Protein AF-A0A3D3WUQ1-F1 (afdb_monomer_lite)

Radius of gyration: 18.01 Å; chains: 1; bounding box: 56×21×46 Å

pLDDT: mean 79.06, std 11.32, range [39.78, 92.25]

Sequence (88 aa):
MPTPEPTATPELETVYSDYGFVIKLDRGADIQATGWTEVEPSVTRGLASFAYGGVNTSLVWGPSENRDTLQFLASSYNVLRAAQPSIT

Foldseek 3Di:
DDDDDDDPDQQDWDWDDDLNDIDIARNDWDKDKAFQPDGHAHNAWTWIWIDHPNDIDIDTHHDPPPDDPVNVVVSVVVSVCVVCVPDD

Secondary structure (DSSP, 8-state):
-PPPP-PPPPP--EEEEETTEEEEETT----EEE-SSSSS-BTTBEEEEEEETTEEEEEEE---TT--HHHHHHHHHHHHHHH-TT--

Structure (mmCIF, N/CA/C/O backbone):
data_AF-A0A3D3WUQ1-F1
#
_entry.id   AF-A0A3D3WUQ1-F1
#
loop_
_atom_site.group_PDB
_atom_site.id
_atom_site.type_symbol
_atom_site.label_atom_id
_atom_site.label_alt_id
_atom_site.label_comp_id
_atom_site.label_asym_id
_atom_site.label_entity_id
_atom_site.label_seq_id
_atom_site.pdbx_PDB_ins_code
_atom_site.Cartn_x
_atom_site.Cartn_y
_atom_site.Cartn_z
_atom_site.occupancy
_atom_site.B_iso_or_equiv
_atom_site.auth_seq_id
_atom_site.auth_comp_id
_atom_site.auth_asym_id
_atom_site.auth_atom_id
_atom_site.pdbx_PDB_model_num
ATOM 1 N N . MET A 1 1 ? -39.987 -6.356 32.831 1.00 62.00 1 MET A N 1
ATOM 2 C CA . MET A 1 1 ? -39.681 -5.994 31.430 1.00 62.00 1 MET A CA 1
ATOM 3 C C . MET A 1 1 ? -38.342 -6.626 31.084 1.00 62.00 1 MET A C 1
ATOM 5 O O . MET A 1 1 ? -37.465 -6.530 31.937 1.00 62.00 1 MET A O 1
ATOM 9 N N . PRO A 1 2 ? -38.177 -7.312 29.941 1.00 66.56 2 PRO A N 1
ATOM 10 C CA . PRO A 1 2 ? -36.868 -7.817 29.549 1.00 66.56 2 PRO A CA 1
ATOM 11 C C . PRO A 1 2 ? -35.988 -6.641 29.098 1.00 66.56 2 PRO A C 1
ATOM 13 O O . PRO A 1 2 ? -36.467 -5.722 28.434 1.00 66.56 2 PRO A O 1
ATOM 16 N N . THR A 1 3 ? -34.725 -6.645 29.514 1.00 73.69 3 THR A N 1
ATOM 17 C CA . THR A 1 3 ? -33.703 -5.688 29.070 1.00 73.69 3 THR A CA 1
ATOM 18 C C . THR A 1 3 ? -33.394 -5.945 27.593 1.00 73.69 3 THR A C 1
ATOM 20 O O . THR A 1 3 ? -33.242 -7.113 27.232 1.00 73.69 3 THR A O 1
ATOM 23 N N . PRO A 1 4 ? -33.306 -4.916 26.729 1.00 71.56 4 PRO A N 1
ATOM 24 C CA . PRO A 1 4 ? -32.859 -5.116 25.356 1.00 71.56 4 PRO A CA 1
ATOM 25 C C . PRO A 1 4 ? -31.430 -5.669 25.361 1.00 71.56 4 PRO A C 1
ATOM 27 O O . PRO A 1 4 ? -30.540 -5.117 26.009 1.00 71.56 4 PRO A O 1
ATOM 30 N N . GLU A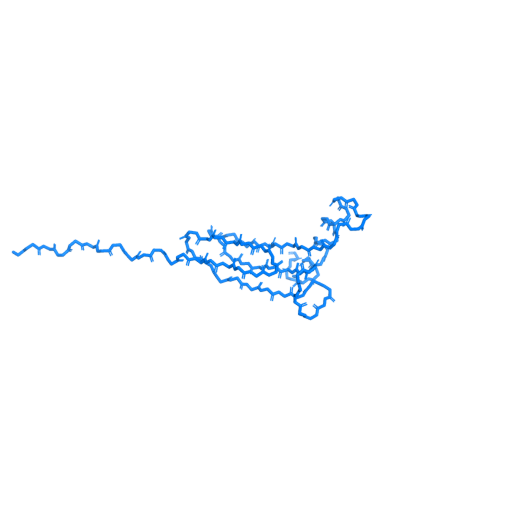 1 5 ? -31.231 -6.783 24.666 1.00 76.62 5 GLU A N 1
ATOM 31 C CA . GLU A 1 5 ? -29.912 -7.369 24.450 1.00 76.62 5 GLU A CA 1
ATOM 32 C C . GLU A 1 5 ? -29.069 -6.396 23.607 1.00 76.62 5 GLU A C 1
ATOM 34 O O . GLU A 1 5 ? -29.582 -5.847 22.623 1.00 76.62 5 GLU A O 1
ATOM 39 N N . PRO A 1 6 ? -27.809 -6.112 23.987 1.00 67.88 6 PRO A N 1
ATOM 40 C CA . PRO A 1 6 ? -26.957 -5.238 23.198 1.00 67.88 6 PRO A CA 1
ATOM 41 C C . PRO A 1 6 ? -26.761 -5.852 21.810 1.00 67.88 6 PRO A C 1
ATOM 43 O O . PRO A 1 6 ? -26.139 -6.898 21.654 1.00 67.88 6 PRO A O 1
ATOM 46 N N . THR A 1 7 ? -27.306 -5.191 20.790 1.00 70.31 7 THR A N 1
ATOM 47 C CA . THR A 1 7 ? -26.995 -5.509 19.396 1.00 70.31 7 THR A CA 1
ATOM 48 C C . THR A 1 7 ? -25.548 -5.101 19.158 1.00 70.31 7 THR A C 1
ATOM 50 O O . THR A 1 7 ? -25.208 -3.930 19.331 1.00 70.31 7 THR A O 1
ATOM 53 N N . ALA A 1 8 ? -24.690 -6.060 18.806 1.00 64.12 8 ALA A N 1
ATOM 54 C CA . ALA A 1 8 ? -23.327 -5.760 18.398 1.00 64.12 8 ALA A CA 1
ATOM 55 C C . ALA A 1 8 ? -23.375 -4.780 17.218 1.00 64.12 8 ALA A C 1
ATOM 57 O O . ALA A 1 8 ? -23.997 -5.068 16.193 1.00 64.12 8 ALA A O 1
ATOM 58 N N . THR A 1 9 ? -22.754 -3.611 17.372 1.00 66.38 9 THR A N 1
ATOM 59 C CA . THR A 1 9 ? -22.501 -2.720 16.241 1.00 66.38 9 THR A CA 1
ATOM 60 C C . THR A 1 9 ? -21.672 -3.513 15.232 1.00 66.38 9 THR A C 1
ATOM 62 O O . THR A 1 9 ? -20.632 -4.038 15.635 1.00 66.38 9 THR A O 1
ATOM 65 N N . PRO A 1 10 ? -22.104 -3.654 13.967 1.00 60.38 10 PRO A N 1
ATOM 66 C CA . PRO A 1 10 ? -21.293 -4.334 12.969 1.00 60.38 10 PRO A CA 1
ATOM 67 C C . PRO A 1 10 ? -19.924 -3.651 12.900 1.00 60.38 10 PRO A C 1
ATOM 69 O O . PRO A 1 10 ? -19.851 -2.431 12.732 1.00 60.38 10 PRO A O 1
ATOM 72 N N . GLU A 1 11 ? -18.851 -4.427 13.075 1.00 63.84 11 GLU A N 1
ATOM 73 C CA . GLU A 1 11 ? -17.511 -3.970 12.714 1.00 63.84 11 GLU A CA 1
ATOM 74 C C . GLU A 1 11 ? -17.572 -3.611 11.227 1.00 63.84 11 GLU A C 1
ATOM 76 O O . GLU A 1 11 ? -18.003 -4.412 10.396 1.00 63.84 11 GLU A O 1
ATOM 81 N N . LEU A 1 12 ? -17.293 -2.346 10.912 1.00 71.69 12 LEU A N 1
ATOM 82 C CA . LEU A 1 12 ? -17.436 -1.831 9.558 1.00 71.69 12 LEU A CA 1
ATOM 83 C C . LEU A 1 12 ? -16.353 -2.472 8.696 1.00 71.69 12 LEU A C 1
ATOM 85 O O . LEU A 1 12 ? -15.212 -2.032 8.725 1.00 71.69 12 LEU A O 1
ATOM 89 N N . GLU A 1 13 ? -16.697 -3.509 7.940 1.00 81.81 13 GLU A N 1
ATOM 90 C CA . GLU A 1 13 ? -15.775 -4.090 6.969 1.00 81.81 13 GLU A CA 1
ATOM 91 C C . GLU A 1 13 ? -15.378 -3.031 5.924 1.00 81.81 13 GLU A C 1
ATOM 93 O O . GLU A 1 13 ? -16.239 -2.375 5.331 1.00 81.81 13 GLU A O 1
ATOM 98 N N . THR A 1 14 ? -14.076 -2.896 5.648 1.00 87.31 14 THR A N 1
ATOM 99 C CA . THR A 1 14 ? -13.595 -2.117 4.495 1.00 87.31 14 THR A CA 1
ATOM 100 C C . THR A 1 14 ? -13.207 -3.073 3.377 1.00 87.31 14 THR A C 1
ATOM 102 O O . THR A 1 14 ? -12.336 -3.929 3.551 1.00 87.31 14 THR A O 1
ATOM 105 N N . VAL A 1 15 ? -13.802 -2.881 2.199 1.00 89.88 15 VAL A N 1
ATOM 106 C CA . VAL A 1 15 ? -13.375 -3.532 0.956 1.00 89.88 15 VAL A CA 1
ATOM 107 C C . VAL A 1 15 ? -12.803 -2.475 0.023 1.00 89.88 15 VAL A C 1
ATOM 109 O O . VAL A 1 15 ? -13.514 -1.577 -0.417 1.00 89.88 15 VAL A O 1
ATOM 112 N N . TYR A 1 16 ? -11.521 -2.608 -0.293 1.00 89.56 16 TYR A N 1
ATOM 113 C CA . TYR A 1 16 ? -10.811 -1.752 -1.233 1.00 89.56 16 TYR A CA 1
ATOM 114 C C . TYR A 1 16 ? -10.489 -2.547 -2.491 1.00 89.56 16 TYR A C 1
ATOM 116 O O . TYR A 1 16 ? -9.853 -3.597 -2.415 1.00 89.56 16 TYR A O 1
ATOM 124 N N . SER A 1 17 ? -10.977 -2.082 -3.637 1.00 92.25 17 SER A N 1
ATOM 125 C CA . SER A 1 17 ? -10.912 -2.793 -4.915 1.00 92.25 17 SER A CA 1
ATOM 126 C C . SER A 1 17 ? -10.479 -1.800 -5.989 1.00 92.25 17 SER A C 1
ATOM 128 O O . SER A 1 17 ? -11.306 -1.192 -6.663 1.00 92.25 17 SER A O 1
ATOM 130 N N . ASP A 1 18 ? -9.170 -1.629 -6.123 1.00 90.38 18 ASP A N 1
ATOM 131 C CA . ASP A 1 18 ? -8.553 -0.696 -7.061 1.00 90.38 18 ASP A CA 1
ATOM 132 C C . ASP A 1 18 ? -7.228 -1.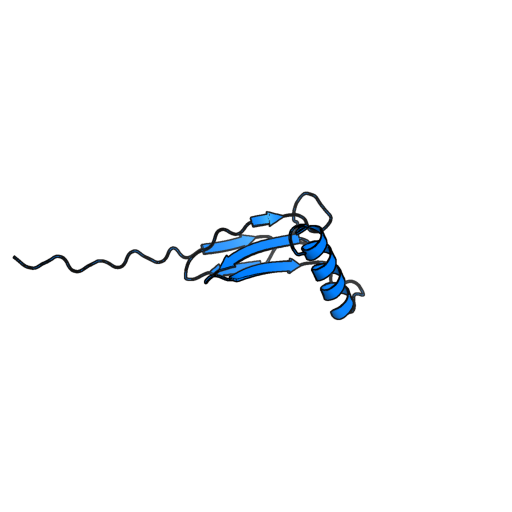267 -7.574 1.00 90.38 18 ASP A C 1
ATOM 134 O O . ASP A 1 18 ? -6.678 -2.228 -7.033 1.00 90.38 18 ASP A O 1
ATOM 138 N N . TYR A 1 19 ? -6.722 -0.687 -8.664 1.00 89.38 19 TYR A N 1
ATOM 139 C CA . TYR A 1 19 ? -5.411 -0.998 -9.255 1.00 89.38 19 TYR A CA 1
ATOM 140 C C . TYR A 1 19 ? -5.162 -2.481 -9.604 1.00 89.38 19 TYR A C 1
ATOM 142 O O . TYR A 1 19 ? -4.020 -2.886 -9.804 1.00 89.38 19 TYR A O 1
ATOM 150 N N . GLY A 1 20 ? -6.223 -3.288 -9.730 1.00 88.06 20 GLY A N 1
ATOM 151 C CA . GLY A 1 20 ? -6.148 -4.706 -10.099 1.00 88.06 20 GLY A CA 1
ATOM 152 C C . GLY A 1 20 ? -6.003 -5.681 -8.924 1.00 88.06 20 GLY A C 1
ATOM 153 O O . GLY A 1 20 ? -5.826 -6.875 -9.161 1.00 88.06 20 GLY A O 1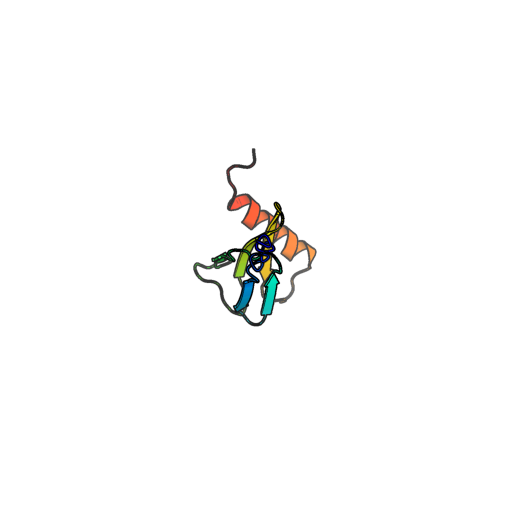
ATOM 154 N N . PHE A 1 21 ? -6.106 -5.210 -7.678 1.00 89.94 21 PHE A N 1
ATOM 155 C CA . PHE A 1 21 ? -6.108 -6.052 -6.479 1.00 89.94 21 PHE A CA 1
ATOM 156 C C . PHE A 1 21 ? -7.295 -5.731 -5.561 1.00 89.94 21 PHE A C 1
ATOM 158 O O . PHE A 1 21 ? -8.002 -4.741 -5.741 1.00 89.94 21 PHE A O 1
ATOM 165 N N . VAL A 1 22 ? -7.526 -6.594 -4.568 1.00 91.94 22 VAL A N 1
ATOM 166 C CA . VAL A 1 22 ? -8.582 -6.410 -3.563 1.00 91.94 22 VAL A CA 1
ATOM 167 C C . VAL A 1 22 ? -8.000 -6.586 -2.164 1.00 91.94 22 VAL A C 1
ATOM 169 O O . VAL A 1 22 ? -7.349 -7.594 -1.892 1.00 91.94 22 VAL A O 1
ATOM 172 N N . ILE A 1 23 ? -8.272 -5.634 -1.271 1.00 90.56 23 ILE A N 1
ATOM 173 C CA . ILE A 1 23 ? -7.973 -5.706 0.164 1.00 90.56 23 ILE A CA 1
ATOM 174 C C . ILE A 1 23 ? -9.300 -5.759 0.919 1.00 90.56 23 ILE A C 1
ATOM 176 O O . ILE A 1 23 ? -10.196 -4.953 0.672 1.00 90.56 23 ILE A O 1
ATOM 180 N N . LYS A 1 24 ? -9.426 -6.711 1.844 1.00 91.38 24 LYS A N 1
ATOM 181 C CA . LYS A 1 24 ? -10.569 -6.828 2.753 1.00 91.38 24 LYS A CA 1
ATOM 182 C C . LYS A 1 24 ? -10.068 -6.715 4.185 1.00 91.38 24 LYS A C 1
ATOM 184 O O . LYS A 1 24 ? -9.169 -7.465 4.560 1.00 91.38 24 LYS A O 1
ATOM 189 N N . LEU A 1 25 ? -10.628 -5.782 4.948 1.00 89.50 25 LEU A N 1
ATOM 190 C CA . LEU A 1 25 ? -10.261 -5.512 6.337 1.00 89.50 25 LEU A CA 1
ATOM 191 C C . LEU A 1 25 ? -11.489 -5.714 7.224 1.00 89.50 25 LEU A C 1
ATOM 193 O O . LEU A 1 25 ? -12.454 -4.960 7.112 1.00 89.50 25 LEU A O 1
ATOM 197 N N . ASP A 1 26 ? -11.438 -6.717 8.100 1.00 88.31 26 ASP A N 1
ATOM 198 C CA . ASP A 1 26 ? -12.560 -7.136 8.951 1.00 88.31 26 ASP A CA 1
ATOM 199 C C . ASP A 1 26 ? -12.961 -6.078 9.989 1.00 88.31 26 ASP A C 1
ATOM 201 O O . ASP A 1 26 ? -14.139 -5.930 10.290 1.00 88.31 26 ASP A O 1
ATOM 205 N N . ARG A 1 27 ? -12.011 -5.272 10.473 1.00 83.75 27 ARG A N 1
ATOM 206 C CA . ARG A 1 27 ? -12.276 -4.199 11.457 1.00 83.75 27 ARG A CA 1
ATOM 207 C C . ARG A 1 27 ? -12.457 -2.812 10.847 1.00 83.75 27 ARG A C 1
ATOM 209 O O . ARG A 1 27 ? -12.581 -1.833 11.581 1.00 83.75 27 ARG A O 1
ATOM 216 N N . GLY A 1 28 ? -12.399 -2.733 9.521 1.00 83.69 28 GLY A N 1
ATOM 217 C CA . GLY A 1 28 ? -12.367 -1.476 8.792 1.00 83.69 28 GLY A CA 1
ATOM 218 C C . GLY A 1 28 ? -11.038 -0.737 8.914 1.00 83.69 28 GLY A C 1
ATOM 219 O O . GLY A 1 28 ? -10.339 -0.787 9.926 1.00 83.69 28 GLY A O 1
ATOM 220 N N . ALA A 1 29 ? -10.679 -0.036 7.848 1.00 86.81 29 ALA A N 1
ATOM 221 C CA . ALA A 1 29 ? -9.656 0.999 7.866 1.00 86.81 29 ALA A CA 1
ATOM 222 C C . ALA A 1 29 ? -9.913 2.003 6.747 1.00 86.81 29 ALA A C 1
ATOM 224 O O . ALA A 1 29 ? -10.558 1.685 5.746 1.00 86.81 29 ALA A O 1
ATOM 225 N N . ASP A 1 30 ? -9.362 3.198 6.914 1.00 86.44 30 ASP A N 1
ATOM 226 C CA . ASP A 1 30 ? -9.268 4.168 5.836 1.00 86.44 30 ASP A CA 1
ATOM 227 C C . ASP A 1 30 ? -7.999 3.886 5.022 1.00 86.44 30 ASP A C 1
ATOM 229 O O . ASP A 1 30 ? -6.887 3.913 5.561 1.00 86.44 30 ASP A O 1
ATOM 233 N N . ILE A 1 31 ? -8.174 3.541 3.745 1.00 88.94 31 ILE A N 1
ATOM 234 C CA . ILE A 1 31 ? -7.073 3.225 2.832 1.00 88.94 31 ILE A CA 1
ATOM 235 C C . ILE A 1 31 ? -6.803 4.442 1.959 1.00 88.94 31 ILE A C 1
ATOM 237 O O . ILE A 1 31 ? -7.636 4.840 1.149 1.00 88.94 31 ILE A O 1
ATOM 241 N N . GLN A 1 32 ? -5.600 4.995 2.098 1.00 89.25 32 GLN A N 1
ATOM 242 C CA . GLN A 1 32 ? -5.133 6.143 1.333 1.00 89.25 32 GLN A CA 1
ATOM 243 C C . GLN A 1 32 ? -4.126 5.680 0.283 1.00 89.25 32 GLN A C 1
ATOM 245 O O . GLN A 1 32 ? -3.069 5.145 0.627 1.00 89.25 32 GLN A O 1
ATOM 250 N N . ALA A 1 33 ? -4.449 5.872 -0.996 1.00 88.31 33 ALA A N 1
ATOM 251 C CA . ALA A 1 33 ? -3.575 5.521 -2.111 1.00 88.31 33 ALA A CA 1
ATOM 252 C C . ALA A 1 33 ? -2.932 6.766 -2.733 1.00 88.31 33 ALA A C 1
ATOM 254 O O . ALA A 1 33 ? -3.609 7.752 -3.018 1.00 88.31 33 ALA A O 1
ATOM 255 N N . THR A 1 34 ? -1.627 6.703 -2.981 1.00 86.50 34 THR A N 1
ATOM 256 C CA . THR A 1 34 ? -0.839 7.773 -3.601 1.00 86.50 34 THR A CA 1
ATOM 257 C C . THR A 1 34 ? 0.105 7.202 -4.653 1.00 86.50 34 THR A C 1
ATOM 259 O O . THR A 1 34 ? 0.443 6.012 -4.641 1.00 86.50 34 THR A O 1
ATOM 262 N N . GLY A 1 35 ? 0.574 8.051 -5.568 1.00 81.94 35 GLY A N 1
ATOM 263 C CA . GLY A 1 35 ? 1.644 7.649 -6.469 1.00 81.94 35 GLY A CA 1
ATOM 264 C C . GLY A 1 35 ? 2.941 7.357 -5.701 1.00 81.94 35 GLY A C 1
ATOM 265 O O . GLY A 1 35 ? 3.190 7.888 -4.619 1.00 81.94 35 GLY A O 1
ATOM 266 N N . TRP A 1 36 ? 3.745 6.441 -6.244 1.00 73.75 36 TRP A N 1
ATOM 267 C CA . TRP A 1 36 ? 5.005 5.997 -5.637 1.00 73.75 36 TRP A CA 1
ATOM 268 C C . TRP A 1 36 ? 6.149 6.988 -5.898 1.00 73.75 36 TRP A C 1
ATOM 270 O O . TRP A 1 36 ? 6.779 7.517 -4.990 1.00 73.75 36 TRP A O 1
ATOM 280 N N . THR A 1 37 ? 6.409 7.236 -7.180 1.00 71.25 37 THR A N 1
ATOM 281 C CA . THR A 1 37 ? 7.313 8.275 -7.710 1.00 71.25 37 THR A CA 1
ATOM 282 C C . THR A 1 37 ? 6.546 9.361 -8.460 1.00 71.25 37 THR A C 1
ATOM 284 O O . THR A 1 37 ? 7.129 10.340 -8.911 1.00 71.25 37 THR A O 1
ATOM 287 N N . GLU A 1 38 ? 5.251 9.141 -8.652 1.00 74.00 38 GLU A N 1
ATOM 288 C CA . GLU A 1 38 ? 4.331 9.987 -9.403 1.00 74.00 38 GLU A CA 1
ATOM 289 C C . GLU A 1 38 ? 3.330 10.612 -8.429 1.00 74.00 38 GLU A C 1
ATOM 291 O O . GLU A 1 38 ? 3.273 10.228 -7.262 1.00 74.00 38 GLU A O 1
ATOM 296 N N . VAL A 1 39 ? 2.551 11.587 -8.898 1.00 76.06 39 VAL A N 1
ATOM 297 C CA . VAL A 1 39 ? 1.539 12.253 -8.063 1.00 76.06 39 VAL A CA 1
ATOM 298 C C . VAL A 1 39 ? 0.364 11.313 -7.792 1.00 76.06 39 VAL A C 1
ATOM 300 O O . VAL A 1 39 ? -0.087 11.186 -6.655 1.00 76.06 39 VAL A O 1
ATOM 303 N N . GLU A 1 40 ? -0.091 10.606 -8.824 1.00 84.19 40 GLU A N 1
ATOM 304 C CA . GLU A 1 40 ? -1.251 9.722 -8.751 1.00 84.19 40 GLU A CA 1
ATOM 305 C C . GLU A 1 40 ? -0.833 8.245 -8.841 1.00 84.19 40 GLU A C 1
ATOM 307 O O . GLU A 1 40 ? 0.112 7.901 -9.559 1.00 84.19 40 GLU A O 1
ATOM 312 N N . PRO A 1 41 ? -1.500 7.351 -8.097 1.00 88.00 41 PRO A N 1
ATOM 313 C CA . PRO A 1 41 ? -1.328 5.909 -8.243 1.00 88.00 41 PRO A CA 1
ATOM 314 C C . PRO A 1 41 ? -1.894 5.408 -9.580 1.00 88.00 41 PRO A C 1
ATOM 316 O O . PRO A 1 41 ? -2.840 5.964 -10.133 1.00 88.00 41 PRO A O 1
ATOM 319 N N . SER A 1 42 ? -1.349 4.301 -10.085 1.00 88.12 42 SER A N 1
ATOM 320 C CA . SER A 1 42 ? -1.859 3.624 -11.280 1.00 88.12 42 SER A CA 1
ATOM 321 C C . SER A 1 42 ? -1.912 2.111 -11.090 1.00 88.12 42 SER A C 1
ATOM 323 O O . SER A 1 42 ? -1.314 1.557 -10.169 1.00 88.12 42 SER A O 1
ATOM 325 N N . VAL A 1 43 ? -2.554 1.404 -12.024 1.00 87.62 43 VAL A N 1
ATO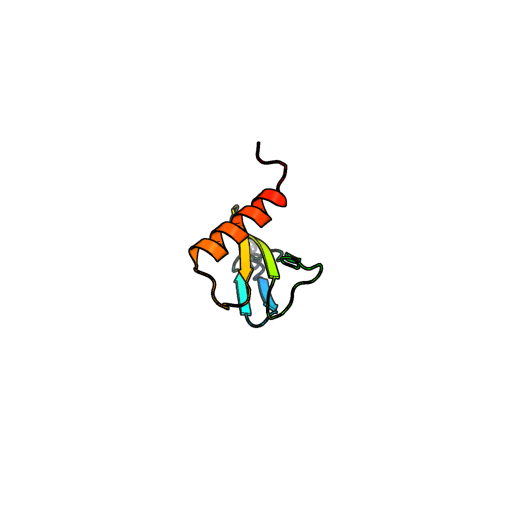M 326 C CA . VAL A 1 43 ? -2.555 -0.073 -12.063 1.00 87.62 43 VAL A CA 1
ATOM 327 C C . VAL A 1 43 ? -1.145 -0.679 -12.130 1.00 87.62 43 VAL A C 1
ATOM 329 O O . VAL A 1 43 ? -0.953 -1.829 -11.760 1.00 87.62 43 VAL A O 1
ATOM 332 N N . THR A 1 44 ? -0.140 0.075 -12.592 1.00 86.62 44 THR A N 1
ATOM 333 C CA . THR A 1 44 ? 1.232 -0.440 -12.750 1.00 86.62 44 THR A CA 1
ATOM 334 C C . THR A 1 44 ? 2.134 -0.158 -11.555 1.00 86.62 44 THR A C 1
ATOM 336 O O . THR A 1 44 ? 3.120 -0.870 -11.368 1.00 86.62 44 THR A O 1
ATOM 339 N N . ARG A 1 45 ? 1.842 0.887 -10.771 1.00 87.44 45 ARG A N 1
ATOM 340 C CA . ARG A 1 45 ? 2.659 1.307 -9.628 1.00 87.44 45 ARG A CA 1
ATOM 341 C C . ARG A 1 45 ? 1.893 2.205 -8.664 1.00 87.44 45 ARG A C 1
ATOM 343 O O . ARG A 1 45 ? 1.087 3.029 -9.096 1.00 87.44 45 ARG A O 1
ATOM 350 N N . GLY A 1 46 ? 2.229 2.121 -7.384 1.00 89.31 46 GLY A N 1
ATOM 351 C CA . GLY A 1 46 ? 1.670 2.996 -6.361 1.00 89.31 46 GLY A CA 1
ATOM 352 C C . GLY A 1 46 ? 2.007 2.558 -4.941 1.00 89.31 46 GLY A C 1
ATOM 353 O O . GLY A 1 46 ? 2.714 1.571 -4.718 1.00 89.31 46 GLY A O 1
ATOM 354 N N . LEU A 1 47 ? 1.507 3.344 -3.992 1.00 88.25 47 LEU A N 1
ATOM 355 C CA . LEU A 1 47 ? 1.578 3.114 -2.556 1.00 88.25 47 LEU A CA 1
ATOM 356 C C . LEU A 1 47 ? 0.165 3.217 -1.983 1.00 88.25 47 LEU A C 1
ATOM 358 O O . LEU A 1 47 ? -0.540 4.180 -2.263 1.00 88.25 47 LEU A O 1
ATOM 362 N N . ALA A 1 48 ? -0.226 2.271 -1.139 1.00 89.62 48 ALA A N 1
ATOM 363 C CA . ALA A 1 48 ? -1.418 2.379 -0.309 1.00 89.62 48 ALA A CA 1
ATOM 364 C C . ALA A 1 48 ? -1.007 2.301 1.159 1.00 89.62 48 ALA A C 1
ATOM 366 O O . ALA A 1 48 ? -0.226 1.430 1.536 1.00 89.62 48 ALA A O 1
ATOM 367 N N . SER A 1 49 ? -1.518 3.207 1.985 1.00 89.00 49 SER A N 1
ATOM 368 C CA . SER A 1 49 ? -1.234 3.258 3.418 1.00 89.00 49 SER A CA 1
ATOM 369 C C . SER A 1 49 ? -2.526 3.243 4.217 1.00 89.00 49 SER A C 1
ATOM 371 O O . SER A 1 49 ? -3.496 3.904 3.852 1.00 89.00 49 SER A O 1
ATOM 373 N N . PHE A 1 50 ? -2.535 2.479 5.303 1.00 89.75 50 PHE A N 1
ATOM 374 C CA . PHE A 1 50 ? -3.675 2.375 6.206 1.00 89.75 50 PHE A CA 1
ATOM 375 C C . PHE A 1 50 ? -3.224 1.918 7.591 1.00 89.75 50 PHE A C 1
ATOM 377 O O . PHE A 1 50 ? -2.232 1.202 7.733 1.00 89.75 50 PHE A O 1
ATOM 384 N N . ALA A 1 51 ? -3.958 2.317 8.624 1.00 88.25 51 ALA A N 1
ATOM 385 C CA . ALA A 1 51 ? -3.753 1.815 9.976 1.00 88.25 51 ALA A CA 1
ATOM 386 C C . ALA A 1 51 ? -4.702 0.641 10.232 1.00 88.25 51 ALA A C 1
ATOM 388 O O . ALA A 1 51 ? -5.908 0.762 10.029 1.00 88.25 51 ALA A O 1
ATOM 389 N N . TYR A 1 52 ? -4.171 -0.489 10.693 1.00 86.44 52 TYR A N 1
ATOM 390 C CA . TYR A 1 52 ? -4.962 -1.678 10.993 1.00 86.44 52 TYR A CA 1
ATOM 391 C C . TYR A 1 52 ? -4.507 -2.318 12.302 1.00 86.44 52 TYR A C 1
ATOM 393 O O . TYR A 1 52 ? -3.325 -2.606 12.482 1.00 86.44 52 TYR A O 1
ATOM 401 N N . GLY A 1 53 ? -5.430 -2.512 13.249 1.00 84.56 53 GLY A N 1
ATOM 402 C CA . GLY A 1 53 ? -5.125 -3.167 14.528 1.00 84.56 53 GLY A CA 1
ATOM 403 C C . GLY A 1 53 ? -4.019 -2.490 15.355 1.00 84.56 53 GLY A C 1
ATOM 404 O O . GLY A 1 53 ? -3.326 -3.170 16.104 1.00 84.56 53 GLY A O 1
ATOM 405 N N . GLY A 1 54 ? -3.829 -1.173 15.205 1.00 83.94 54 GLY A N 1
ATOM 406 C CA . GLY A 1 54 ? -2.774 -0.411 15.887 1.00 83.94 54 GLY A CA 1
ATOM 407 C C . GLY A 1 54 ? -1.418 -0.391 15.170 1.00 83.94 54 GLY A C 1
ATOM 408 O O . GLY A 1 54 ? -0.465 0.170 15.705 1.00 83.94 54 GLY A O 1
ATOM 409 N N . VAL A 1 55 ? -1.322 -0.966 13.968 1.00 85.00 55 VAL A N 1
ATOM 410 C CA . VAL A 1 55 ? -0.106 -0.973 13.144 1.00 85.00 55 VAL A CA 1
ATOM 411 C C . VAL A 1 55 ? -0.337 -0.175 11.863 1.00 85.00 55 VAL A C 1
ATOM 413 O O . VAL A 1 55 ? -1.350 -0.346 11.185 1.00 85.00 55 VAL A O 1
ATOM 416 N N . ASN A 1 56 ? 0.624 0.677 11.506 1.00 85.44 56 ASN A N 1
ATOM 417 C CA . ASN A 1 56 ? 0.634 1.353 10.211 1.00 85.44 56 ASN A CA 1
ATOM 418 C C . ASN A 1 56 ? 1.145 0.385 9.143 1.00 85.44 56 ASN A C 1
ATOM 420 O O . ASN A 1 56 ? 2.265 -0.117 9.239 1.00 85.44 56 ASN A O 1
ATOM 424 N N . THR A 1 57 ? 0.320 0.127 8.136 1.00 87.31 57 THR A N 1
ATOM 425 C CA . THR A 1 57 ? 0.625 -0.770 7.024 1.00 87.31 57 THR A CA 1
ATOM 426 C C . THR A 1 57 ? 0.811 0.038 5.750 1.00 87.31 57 THR A C 1
ATOM 428 O O . THR A 1 57 ? 0.033 0.946 5.462 1.00 87.31 57 THR A O 1
ATOM 431 N N . SER A 1 58 ? 1.827 -0.328 4.971 1.00 86.00 58 SER A N 1
ATOM 432 C CA . SER A 1 58 ? 2.085 0.233 3.648 1.00 86.00 58 SER A CA 1
ATOM 433 C C . SER A 1 58 ? 2.202 -0.896 2.628 1.00 86.00 58 SER A C 1
ATOM 435 O O . SER A 1 58 ? 3.041 -1.785 2.769 1.00 86.00 58 SER A O 1
ATOM 437 N N . LEU A 1 59 ? 1.359 -0.855 1.600 1.00 87.19 59 LEU A N 1
ATOM 438 C CA . LEU A 1 59 ? 1.400 -1.743 0.446 1.00 87.19 59 LEU A CA 1
ATOM 439 C C . LEU A 1 59 ? 2.022 -1.009 -0.735 1.00 87.19 59 LEU A C 1
ATOM 441 O O . LEU A 1 59 ? 1.568 0.065 -1.119 1.00 87.19 59 LEU A O 1
ATOM 445 N N . VAL A 1 60 ? 3.021 -1.634 -1.346 1.00 86.56 60 VAL A N 1
ATOM 446 C CA . VAL A 1 60 ? 3.744 -1.098 -2.495 1.00 86.56 60 VAL A CA 1
ATOM 447 C C . VAL A 1 60 ? 3.583 -2.034 -3.675 1.00 86.56 60 VAL A C 1
ATOM 449 O O . VAL A 1 60 ? 3.832 -3.231 -3.538 1.00 86.56 60 VAL A O 1
ATOM 452 N N . TRP A 1 61 ? 3.248 -1.491 -4.842 1.00 88.56 61 TRP A N 1
ATOM 453 C CA . TRP A 1 61 ? 3.277 -2.243 -6.093 1.00 88.56 61 TRP A CA 1
ATOM 454 C C . TRP A 1 61 ? 4.012 -1.468 -7.183 1.00 88.56 61 TRP A C 1
ATOM 456 O O . TRP A 1 61 ? 4.104 -0.239 -7.164 1.00 88.56 61 TRP A O 1
ATOM 466 N N . GLY A 1 62 ? 4.574 -2.205 -8.134 1.00 84.50 62 GLY A N 1
ATOM 467 C CA . GLY A 1 62 ? 5.387 -1.668 -9.215 1.00 84.50 62 GLY A CA 1
ATOM 468 C C . GLY A 1 62 ? 5.702 -2.743 -10.256 1.00 84.50 62 GLY A C 1
ATOM 469 O O . GLY A 1 62 ? 5.503 -3.931 -9.986 1.00 84.50 62 GLY A O 1
ATOM 470 N N . PRO A 1 63 ? 6.215 -2.356 -11.435 1.00 77.81 63 PRO A N 1
ATOM 471 C CA . PRO A 1 63 ? 6.605 -3.307 -12.467 1.00 77.81 63 PRO A CA 1
ATOM 472 C C . PRO A 1 63 ? 7.716 -4.240 -11.970 1.00 77.81 63 PRO A C 1
ATOM 474 O O . PRO A 1 63 ? 8.660 -3.809 -11.305 1.00 77.81 63 PRO A O 1
ATOM 477 N N . SER A 1 64 ? 7.629 -5.516 -12.348 1.00 69.75 64 SER A N 1
ATOM 478 C CA . SER A 1 64 ? 8.606 -6.558 -12.005 1.00 69.75 64 SER A CA 1
ATOM 479 C C . SER A 1 64 ? 9.902 -6.488 -12.824 1.00 69.75 64 SER A C 1
ATOM 481 O O . SER A 1 64 ? 10.770 -7.342 -12.666 1.00 69.75 64 SER A O 1
ATOM 483 N N . GLU A 1 65 ? 10.028 -5.518 -13.735 1.00 60.25 65 GLU A N 1
ATOM 484 C CA . GLU A 1 65 ? 11.097 -5.466 -14.735 1.00 60.25 65 GLU A CA 1
ATOM 485 C C . GLU A 1 65 ? 12.488 -5.388 -14.085 1.00 60.25 65 GLU A C 1
ATOM 487 O O . GLU A 1 65 ? 12.898 -4.356 -13.555 1.00 60.25 65 GLU A O 1
ATOM 492 N N . ASN A 1 66 ? 13.218 -6.508 -14.146 1.00 52.44 66 ASN A N 1
ATOM 493 C CA . ASN A 1 66 ? 14.638 -6.654 -13.807 1.00 52.44 66 ASN A CA 1
ATOM 494 C C . ASN A 1 66 ? 15.070 -6.211 -12.399 1.00 52.44 66 ASN A C 1
ATOM 496 O O . ASN A 1 66 ? 16.252 -5.938 -12.182 1.00 52.44 66 ASN A O 1
ATOM 500 N N . ARG A 1 67 ? 14.159 -6.161 -11.421 1.00 61.44 67 ARG A N 1
ATOM 501 C CA . ARG A 1 67 ? 14.528 -5.838 -10.037 1.00 61.44 67 ARG A CA 1
ATOM 502 C C . ARG A 1 67 ? 14.660 -7.094 -9.193 1.00 61.44 67 ARG A C 1
ATOM 504 O O . ARG A 1 67 ? 13.699 -7.830 -8.994 1.00 61.44 67 ARG A O 1
ATOM 511 N N . ASP A 1 68 ? 15.855 -7.282 -8.642 1.00 78.44 68 ASP A N 1
ATOM 512 C CA . ASP A 1 68 ? 16.055 -8.126 -7.468 1.00 78.44 68 ASP A CA 1
ATOM 513 C C . ASP A 1 68 ? 15.066 -7.673 -6.376 1.00 78.44 68 ASP A C 1
ATOM 515 O O . ASP A 1 68 ? 14.918 -6.472 -6.114 1.00 78.44 68 ASP A O 1
ATOM 519 N N . THR A 1 69 ? 14.360 -8.621 -5.754 1.00 76.88 69 THR A N 1
ATOM 520 C CA . THR A 1 69 ? 13.376 -8.348 -4.694 1.00 76.88 69 THR A CA 1
ATOM 521 C C . THR A 1 69 ? 13.980 -7.489 -3.578 1.00 76.88 69 THR A C 1
ATOM 523 O O . THR A 1 69 ? 13.307 -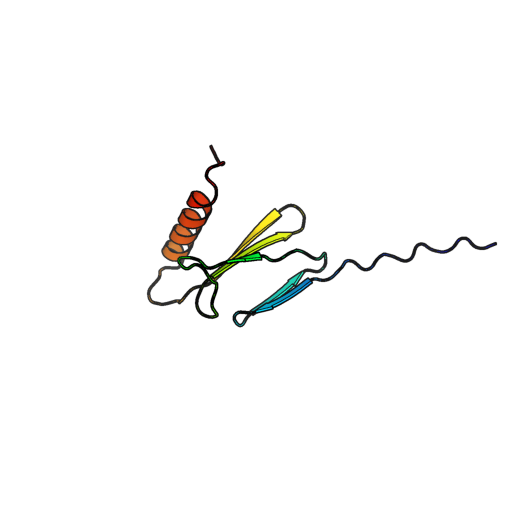6.610 -3.038 1.00 76.88 69 THR A O 1
ATOM 526 N N . LEU A 1 70 ? 15.274 -7.665 -3.287 1.00 79.25 70 LEU A N 1
ATOM 527 C CA . LEU A 1 70 ? 15.990 -6.854 -2.304 1.00 79.25 70 LEU A CA 1
ATOM 528 C C . LEU A 1 70 ? 16.158 -5.397 -2.748 1.00 79.25 70 LEU A C 1
ATOM 530 O O . LEU A 1 70 ? 16.018 -4.491 -1.929 1.00 79.25 70 LEU A O 1
ATOM 534 N N . GLN A 1 71 ? 16.409 -5.142 -4.034 1.00 79.06 71 GLN A N 1
ATOM 535 C CA . GLN A 1 71 ? 16.498 -3.775 -4.558 1.00 79.06 71 GLN A CA 1
ATOM 536 C C . GLN A 1 71 ? 15.141 -3.074 -4.548 1.00 79.06 71 GLN A C 1
ATOM 538 O O . GLN A 1 71 ? 15.065 -1.877 -4.257 1.00 79.06 71 GLN A O 1
ATOM 543 N N . PHE A 1 72 ? 14.064 -3.807 -4.837 1.00 79.81 72 PHE A N 1
ATOM 544 C CA . PHE A 1 72 ? 12.707 -3.283 -4.722 1.00 79.81 72 PHE A CA 1
ATOM 545 C C . PHE A 1 72 ? 12.371 -2.918 -3.271 1.00 79.81 72 PHE A C 1
ATOM 547 O O . PHE A 1 72 ? 11.914 -1.802 -3.012 1.00 79.81 72 PHE A O 1
ATOM 554 N N . LEU A 1 73 ? 12.682 -3.800 -2.316 1.00 81.06 73 LEU A N 1
ATOM 555 C CA . LEU A 1 73 ? 12.475 -3.540 -0.892 1.00 81.06 73 LEU A CA 1
ATOM 556 C C . LEU A 1 73 ? 13.319 -2.359 -0.391 1.00 81.06 73 LEU A C 1
ATOM 558 O O . LEU A 1 73 ? 12.792 -1.476 0.279 1.00 81.06 73 LEU A O 1
ATOM 562 N N . ALA A 1 74 ? 14.603 -2.296 -0.750 1.00 81.69 74 ALA A N 1
ATOM 563 C CA . ALA A 1 74 ? 15.490 -1.204 -0.348 1.00 81.69 74 ALA A CA 1
ATOM 564 C C . ALA A 1 74 ? 15.028 0.148 -0.912 1.00 81.69 74 ALA A C 1
ATOM 566 O O . ALA A 1 74 ? 15.000 1.148 -0.194 1.00 81.69 74 ALA A O 1
ATOM 567 N N . SER A 1 75 ? 14.599 0.175 -2.179 1.00 78.00 75 SER A N 1
ATOM 568 C CA . SER A 1 75 ? 14.001 1.371 -2.788 1.00 78.00 75 SER A CA 1
ATOM 569 C C . SE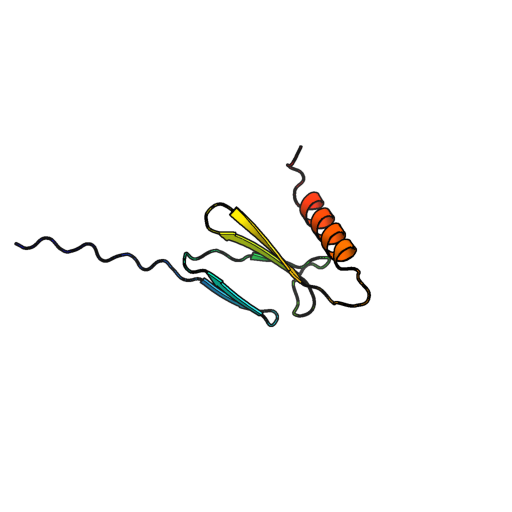R A 1 75 ? 12.739 1.793 -2.038 1.00 78.00 75 SER A C 1
ATOM 571 O O . SER A 1 75 ? 12.538 2.977 -1.781 1.00 78.00 75 SER A O 1
ATOM 573 N N . SER A 1 76 ? 11.926 0.815 -1.636 1.00 78.50 76 SER A N 1
ATOM 574 C CA . SER A 1 76 ? 10.685 1.035 -0.899 1.00 78.50 76 SER A CA 1
ATOM 575 C C . SER A 1 76 ? 10.887 1.612 0.480 1.00 78.50 76 SER A C 1
ATOM 577 O O . SER A 1 76 ? 10.267 2.611 0.838 1.00 78.50 76 SER A O 1
ATOM 579 N N . TYR A 1 77 ? 11.826 1.044 1.219 1.00 79.69 77 TYR A N 1
ATOM 580 C CA . TYR A 1 77 ? 12.206 1.555 2.517 1.00 79.69 77 TYR A CA 1
ATOM 581 C C . TYR A 1 77 ? 12.768 2.979 2.430 1.00 79.69 77 TYR A C 1
ATOM 583 O O . TYR A 1 77 ? 12.407 3.829 3.239 1.00 79.69 77 TYR A O 1
ATOM 591 N N . ASN A 1 78 ? 13.606 3.273 1.430 1.00 80.88 78 ASN A N 1
ATOM 592 C CA . ASN A 1 78 ? 14.185 4.606 1.262 1.00 80.88 78 ASN A CA 1
ATOM 593 C C . ASN A 1 78 ? 13.126 5.675 0.960 1.00 80.88 78 ASN A C 1
ATOM 595 O O . ASN A 1 78 ? 13.198 6.763 1.528 1.00 80.88 78 ASN A O 1
ATOM 599 N N . VAL A 1 79 ? 12.136 5.370 0.112 1.00 77.19 79 VAL A N 1
ATOM 600 C CA . VAL A 1 79 ? 11.017 6.284 -0.180 1.00 77.19 79 VAL A CA 1
ATOM 601 C C . VAL A 1 79 ? 10.171 6.519 1.069 1.00 77.19 79 VAL A C 1
ATOM 603 O O . VAL A 1 79 ? 9.909 7.668 1.418 1.00 77.19 79 VAL A O 1
ATOM 606 N N . LEU A 1 80 ? 9.811 5.455 1.793 1.00 76.25 80 LEU A N 1
ATOM 607 C CA . LEU A 1 80 ? 9.044 5.566 3.038 1.00 76.25 80 LEU A CA 1
ATOM 608 C C . LEU A 1 80 ? 9.796 6.371 4.105 1.00 76.25 80 LEU A C 1
ATOM 610 O O . LEU A 1 80 ? 9.221 7.257 4.731 1.00 76.25 80 LEU A O 1
ATOM 614 N N . ARG A 1 81 ? 11.101 6.122 4.268 1.00 74.88 81 ARG A N 1
ATOM 615 C CA . ARG A 1 81 ? 11.962 6.870 5.190 1.00 74.88 81 ARG A CA 1
ATOM 616 C C . ARG A 1 81 ? 12.051 8.347 4.807 1.00 74.88 81 ARG A C 1
ATOM 618 O O . ARG A 1 81 ? 11.984 9.200 5.683 1.00 74.88 81 ARG A O 1
ATOM 625 N N . ALA A 1 82 ? 12.193 8.659 3.520 1.00 71.69 82 ALA A N 1
ATOM 626 C CA . ALA A 1 82 ? 12.224 10.040 3.041 1.00 71.69 82 ALA A CA 1
ATOM 627 C C . ALA A 1 82 ? 10.881 10.762 3.252 1.00 71.69 82 ALA A C 1
ATOM 629 O O . ALA A 1 82 ? 10.868 11.950 3.563 1.00 71.69 82 ALA A O 1
ATOM 630 N N . ALA A 1 83 ? 9.761 10.043 3.131 1.00 66.06 83 ALA A N 1
ATOM 631 C CA . ALA A 1 83 ? 8.419 10.563 3.391 1.00 66.06 83 ALA A CA 1
ATOM 632 C C . ALA A 1 83 ? 8.111 10.753 4.892 1.00 66.06 83 ALA A C 1
ATOM 634 O O . ALA A 1 83 ? 7.124 11.403 5.235 1.00 66.06 83 ALA A O 1
ATOM 635 N N . GLN A 1 84 ? 8.950 10.226 5.792 1.00 63.50 84 GLN A N 1
ATOM 636 C CA . GLN A 1 84 ? 8.806 10.328 7.247 1.00 63.50 84 GLN A CA 1
ATOM 637 C C . GLN A 1 84 ? 10.025 11.019 7.889 1.00 63.50 84 GLN A C 1
ATOM 639 O O . GLN A 1 84 ? 10.821 10.373 8.574 1.00 63.50 84 GLN A O 1
ATOM 644 N N . PRO A 1 85 ? 10.171 12.351 7.737 1.00 57.59 85 PRO A N 1
ATOM 645 C CA . PRO A 1 85 ? 11.305 13.097 8.292 1.00 57.59 85 PRO A CA 1
ATOM 646 C C . PRO A 1 85 ? 11.357 13.115 9.834 1.00 57.59 85 PRO A C 1
ATOM 648 O O . PRO A 1 85 ? 12.333 13.591 10.404 1.00 57.59 85 PRO A O 1
ATOM 651 N N . SER A 1 86 ? 10.327 12.609 10.520 1.00 50.81 86 SER A N 1
ATOM 652 C CA . SER A 1 86 ? 10.189 12.655 11.983 1.00 50.81 86 SER A CA 1
ATOM 653 C C . SER A 1 86 ? 10.789 11.462 12.737 1.00 50.81 86 SER A C 1
ATOM 655 O O . SER A 1 86 ? 10.674 11.424 13.959 1.00 50.81 86 SER A O 1
ATOM 657 N N . ILE A 1 87 ? 11.420 10.495 12.064 1.00 47.06 87 ILE A N 1
ATOM 658 C CA . ILE A 1 87 ? 12.165 9.427 12.751 1.00 47.06 87 ILE A CA 1
ATOM 659 C C . ILE A 1 87 ? 13.627 9.874 12.889 1.00 47.06 87 ILE A C 1
ATOM 661 O O . ILE A 1 87 ? 14.441 9.666 11.988 1.00 47.06 87 ILE A O 1
ATOM 665 N N . THR A 1 88 ? 13.924 10.539 14.009 1.00 39.78 88 THR A N 1
ATOM 666 C CA . THR A 1 88 ? 15.282 10.739 14.549 1.00 39.78 88 THR A CA 1
ATOM 667 C C . THR A 1 88 ? 15.449 9.859 15.775 1.00 39.78 88 THR A C 1
ATOM 669 O O . THR A 1 88 ? 14.483 9.798 16.569 1.00 39.78 88 THR A O 1
#